Protein AF-A0A9D3MBE9-F1 (afdb_monomer)

Solvent-accessible surface area (backbone atoms only — not comparable to full-atom values): 9661 Å² total; per-residue (Å²): 142,84,77,83,49,73,70,52,44,43,73,44,62,34,44,42,48,19,65,42,48,96,72,85,84,91,83,81,63,72,72,53,64,68,41,72,70,39,38,54,52,50,50,51,42,42,62,38,68,51,41,55,48,50,53,33,34,52,54,27,44,51,51,42,9,43,74,58,5,64,63,35,20,41,40,23,42,66,53,88,85,54,98,67,64,46,59,61,53,78,89,44,39,50,82,44,80,71,53,100,73,44,68,44,76,49,72,60,84,48,73,69,55,52,51,52,46,61,76,45,35,40,52,47,50,39,94,59,30,27,72,78,32,20,80,39,74,41,76,80,78,77,78,88,50,69,69,59,52,54,51,53,52,50,52,51,53,50,52,54,53,53,57,68,71,75,110

pLDDT: mean 89.61, std 13.4, range [50.56, 98.56]

Nearest PDB structures (foldseek):
  2pe4-assembly1_A  TM=9.494E-01  e=1.486E-12  Homo sapiens
  9jub-assembly1_A  TM=9.651E-01  e=3.962E-10  Homo sapiens
  1fxk-assembly1_C-2  TM=2.995E-01  e=2.913E+00  Methanothermobacter thermautotrophicus

Foldseek 3Di:
DDDDDLVRCCVPQQLCQQQPNPHDDDDDDCVCVPDPVSVVVVLVCLLPRVVQSCVFQVVLQCVLCCLQQVVQFTKYFPDSPDSDTRGDDPVFWDWDRPDPSDIDIDGDDDPVRSVVSVVTIWTDGDQQFDDRRSPDGDDPPPCPPPPVVVVVVVVVVVVVVVVVVVD

Mean predicted aligned error: 9.26 Å

Secondary structure (DSSP, 8-state):
--PPPHHHHIIIIIHHHHTT-S-------GGGGSSHHHHHHHHHHIIIIIHHHHHHHHHHHHHHHHHHHTTSEEEEESSTTS-------TTTEEEEEEETTEEEEEE---HHHHHHHHHHEEEEEPTTEETTTT-EEPPP---TTHHHHHHHHHHHHHHHHHHHHH-

Structure (mmCIF, N/CA/C/O backbone):
data_AF-A0A9D3MBE9-F1
#
_entry.id   AF-A0A9D3MBE9-F1
#
loop_
_atom_site.group_PDB
_atom_site.id
_atom_site.type_symbol
_atom_site.label_atom_id
_atom_site.label_alt_id
_atom_site.label_comp_id
_atom_site.label_asym_id
_atom_site.label_entity_id
_atom_site.label_seq_id
_atom_site.pdbx_PDB_ins_code
_atom_site.Cartn_x
_atom_site.Cartn_y
_atom_site.Cartn_z
_atom_site.occupancy
_atom_site.B_iso_or_equiv
_atom_site.auth_seq_id
_atom_site.auth_comp_id
_atom_site.auth_asym_id
_atom_site.auth_atom_id
_atom_site.pdbx_PDB_model_num
ATOM 1 N N . MET A 1 1 ? 10.228 -11.559 -22.536 1.00 71.75 1 MET A N 1
ATOM 2 C CA . MET A 1 1 ? 10.014 -11.184 -21.120 1.00 71.75 1 MET A CA 1
ATOM 3 C C . MET A 1 1 ? 8.724 -10.387 -21.010 1.00 71.75 1 MET A C 1
ATOM 5 O O . MET A 1 1 ? 8.627 -9.332 -21.638 1.00 71.75 1 MET A O 1
ATOM 9 N N . ALA A 1 2 ? 7.747 -10.919 -20.281 1.00 87.31 2 ALA A N 1
ATOM 10 C CA . ALA A 1 2 ? 6.476 -10.268 -19.977 1.00 87.31 2 ALA A CA 1
ATOM 11 C C . ALA A 1 2 ? 6.447 -9.955 -18.476 1.00 87.31 2 ALA A C 1
ATOM 13 O O . ALA A 1 2 ? 6.818 -10.808 -17.675 1.00 87.31 2 ALA A O 1
ATOM 14 N N . PHE A 1 3 ? 6.065 -8.732 -18.116 1.00 93.88 3 PHE A N 1
ATOM 15 C CA . PHE A 1 3 ? 5.921 -8.314 -16.721 1.00 93.88 3 PHE A CA 1
ATOM 16 C C . PHE A 1 3 ? 4.456 -8.348 -16.310 1.00 93.88 3 PHE A C 1
ATOM 18 O O . PHE A 1 3 ? 3.577 -8.148 -17.151 1.00 93.88 3 PHE A O 1
ATOM 25 N N . LEU A 1 4 ? 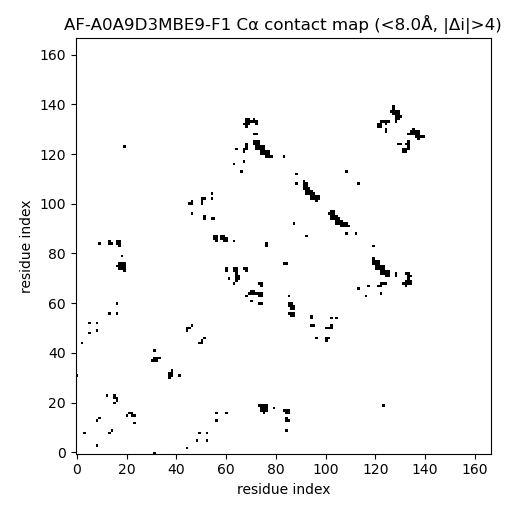4.220 -8.525 -15.010 1.00 96.19 4 LEU A N 1
ATOM 26 C CA . LEU A 1 4 ? 2.888 -8.494 -14.418 1.00 96.19 4 LEU A CA 1
ATOM 27 C C . LEU A 1 4 ? 2.164 -7.185 -14.766 1.00 96.19 4 LEU A C 1
ATOM 29 O O . LEU A 1 4 ? 2.730 -6.082 -14.728 1.00 96.19 4 LEU A O 1
ATOM 33 N N . SER A 1 5 ? 0.899 -7.314 -15.144 1.00 97.31 5 SER A N 1
ATOM 34 C CA . SER A 1 5 ? -0.012 -6.187 -15.309 1.00 97.31 5 SER A CA 1
ATOM 35 C C . SER A 1 5 ? -0.472 -5.666 -13.946 1.00 97.31 5 SER A C 1
ATOM 37 O O . SER A 1 5 ? -0.336 -6.343 -12.930 1.00 97.31 5 SER A O 1
ATOM 39 N N . THR A 1 6 ? -1.079 -4.479 -13.905 1.00 96.50 6 THR A N 1
ATOM 40 C CA . THR A 1 6 ? -1.691 -3.965 -12.667 1.00 96.50 6 THR A CA 1
ATOM 41 C C . THR A 1 6 ? -2.761 -4.919 -12.134 1.00 96.50 6 THR A C 1
ATOM 43 O O . THR A 1 6 ? -2.865 -5.113 -10.928 1.00 96.50 6 THR A O 1
ATOM 46 N N . LYS A 1 7 ? -3.512 -5.579 -13.026 1.00 97.81 7 LYS A N 1
ATOM 47 C CA . LYS A 1 7 ? -4.502 -6.588 -12.641 1.00 97.81 7 LYS A CA 1
ATOM 48 C C . LYS A 1 7 ? -3.847 -7.773 -11.933 1.00 97.81 7 LYS A C 1
ATOM 50 O O . LYS A 1 7 ? -4.382 -8.228 -10.928 1.00 97.81 7 LYS A O 1
ATOM 55 N N . ASP A 1 8 ? -2.705 -8.244 -12.423 1.00 98.06 8 ASP A N 1
ATOM 56 C CA . ASP A 1 8 ? -1.989 -9.354 -11.788 1.00 98.06 8 ASP A CA 1
ATOM 57 C C . ASP A 1 8 ? -1.464 -8.945 -10.407 1.00 98.06 8 ASP A C 1
ATOM 59 O O . ASP A 1 8 ? -1.586 -9.712 -9.458 1.00 98.06 8 ASP A O 1
ATOM 63 N N . LEU A 1 9 ? -0.952 -7.715 -10.259 1.00 98.44 9 LEU A N 1
ATOM 64 C CA . LEU A 1 9 ? -0.491 -7.188 -8.967 1.00 98.44 9 LEU A CA 1
ATOM 65 C C . LEU A 1 9 ? -1.631 -7.084 -7.940 1.00 98.44 9 LEU A C 1
ATOM 67 O O . LEU A 1 9 ? -1.440 -7.435 -6.774 1.00 98.44 9 LEU A O 1
ATOM 71 N N . ILE A 1 10 ? -2.827 -6.670 -8.374 1.00 98.31 10 ILE A N 1
ATOM 72 C CA . ILE A 1 10 ? -4.032 -6.622 -7.531 1.00 98.31 10 ILE A CA 1
ATOM 73 C C . ILE A 1 10 ? -4.408 -8.017 -7.031 1.00 98.31 10 ILE A C 1
ATOM 75 O O . ILE A 1 10 ? -4.551 -8.215 -5.829 1.00 98.31 10 ILE A O 1
ATOM 79 N N . HIS A 1 11 ? -4.488 -8.998 -7.929 1.00 97.94 11 HIS A N 1
ATOM 80 C CA . HIS A 1 11 ? -4.914 -10.358 -7.580 1.00 97.94 11 HIS A CA 1
ATOM 81 C C . HIS A 1 11 ? -3.803 -11.238 -6.982 1.00 97.94 11 HIS A C 1
ATOM 83 O O . HIS A 1 11 ? -4.037 -12.415 -6.728 1.00 97.94 11 HIS A O 1
ATOM 89 N N . THR A 1 12 ? -2.600 -10.701 -6.762 1.00 97.81 12 THR A N 1
ATOM 90 C CA . THR A 1 12 ? -1.497 -11.413 -6.097 1.00 97.81 12 THR A CA 1
ATOM 91 C C . THR A 1 12 ? -1.072 -10.673 -4.834 1.00 97.81 12 THR A C 1
ATOM 93 O O . THR A 1 12 ? -1.518 -11.005 -3.742 1.00 97.81 12 THR A O 1
ATOM 96 N N . ILE A 1 13 ? -0.263 -9.623 -4.968 1.00 98.50 13 ILE A N 1
ATOM 97 C CA . ILE A 1 13 ? 0.233 -8.820 -3.845 1.00 98.50 13 ILE A CA 1
ATOM 98 C C . ILE A 1 13 ? -0.927 -8.135 -3.111 1.00 98.50 13 ILE A C 1
ATOM 100 O O . ILE A 1 13 ? -0.967 -8.145 -1.882 1.00 98.50 13 ILE A O 1
ATOM 104 N N . GLY A 1 14 ? -1.884 -7.563 -3.853 1.00 98.31 14 GLY A N 1
ATOM 105 C CA . GLY A 1 14 ? -3.063 -6.925 -3.256 1.00 98.31 14 GLY A CA 1
ATOM 106 C C . GLY A 1 14 ? -3.923 -7.898 -2.461 1.00 98.31 14 GLY A C 1
ATOM 107 O O . GLY A 1 14 ? -4.363 -7.568 -1.363 1.00 98.31 14 GLY A O 1
ATOM 108 N N . GLU A 1 15 ? -4.127 -9.097 -2.998 1.00 98.38 15 GLU A N 1
ATOM 109 C CA . GLU A 1 15 ? -4.887 -10.158 -2.344 1.00 98.38 15 GLU A CA 1
ATOM 110 C C . GLU A 1 15 ? -4.205 -10.617 -1.049 1.00 98.38 15 GLU A C 1
ATOM 112 O O . GLU A 1 15 ? -4.843 -10.647 0.003 1.00 98.38 15 GLU A O 1
ATOM 117 N N . SER A 1 16 ? -2.891 -10.863 -1.087 1.00 98.19 16 SER A N 1
ATOM 118 C CA . SER A 1 16 ? -2.102 -11.194 0.106 1.00 98.19 16 SER A CA 1
ATOM 119 C C . SER A 1 16 ? -2.215 -10.119 1.189 1.00 98.19 16 SER A C 1
ATOM 121 O O . SER A 1 16 ? -2.454 -10.439 2.354 1.00 98.19 16 SER A O 1
ATOM 123 N N . ALA A 1 17 ? -2.081 -8.842 0.819 1.00 98.25 17 ALA A N 1
ATOM 124 C CA . ALA A 1 17 ? -2.203 -7.733 1.762 1.00 98.25 17 ALA A CA 1
ATOM 125 C C . ALA A 1 17 ? -3.621 -7.627 2.345 1.00 98.25 17 ALA A C 1
ATOM 127 O O . ALA A 1 17 ? -3.780 -7.478 3.553 1.00 98.25 17 ALA A O 1
ATOM 128 N N . ALA A 1 18 ? -4.658 -7.761 1.512 1.00 98.38 18 ALA A N 1
ATOM 129 C CA . ALA A 1 18 ? -6.049 -7.697 1.954 1.00 98.38 18 ALA A CA 1
ATOM 130 C C . ALA A 1 18 ? -6.407 -8.824 2.936 1.00 98.38 18 ALA A C 1
ATOM 132 O O . ALA A 1 18 ? -7.222 -8.619 3.832 1.00 98.38 18 ALA A O 1
ATOM 133 N N . LEU A 1 19 ? -5.788 -9.998 2.805 1.00 98.00 19 LEU A N 1
ATOM 134 C CA . LEU A 1 19 ? -5.968 -11.127 3.721 1.00 98.00 19 LEU A CA 1
ATOM 135 C C . LEU A 1 19 ? -5.074 -11.051 4.974 1.00 98.00 19 LEU A C 1
ATOM 137 O O . LEU A 1 19 ? -5.097 -11.965 5.796 1.00 98.00 19 LEU A O 1
ATOM 141 N N . GLY A 1 20 ? -4.312 -9.968 5.148 1.00 97.69 20 GLY A N 1
ATOM 142 C CA . GLY A 1 20 ? -3.451 -9.758 6.310 1.00 97.69 20 GLY A CA 1
ATOM 143 C C . GLY A 1 20 ? -2.194 -10.620 6.314 1.00 97.69 20 GLY A C 1
ATOM 144 O O . GLY A 1 20 ? -1.738 -11.034 7.380 1.00 97.69 20 GLY A O 1
ATOM 145 N N . ALA A 1 21 ? -1.611 -10.915 5.151 1.00 97.88 21 ALA A N 1
ATOM 146 C CA . ALA A 1 21 ? -0.261 -11.467 5.114 1.00 97.88 21 ALA A CA 1
ATOM 147 C C . ALA A 1 21 ? 0.721 -10.522 5.834 1.00 97.88 21 ALA A C 1
ATOM 149 O O . ALA A 1 21 ? 0.585 -9.302 5.775 1.00 97.88 21 ALA A O 1
ATOM 150 N N . ALA A 1 22 ? 1.735 -11.078 6.503 1.00 95.94 22 ALA A N 1
ATOM 151 C CA . ALA A 1 22 ? 2.789 -10.270 7.131 1.00 95.94 22 ALA A CA 1
ATOM 152 C C . ALA A 1 22 ? 3.688 -9.562 6.098 1.00 95.94 22 ALA A C 1
ATOM 154 O O . ALA A 1 22 ? 4.371 -8.599 6.423 1.00 95.94 22 ALA A O 1
ATOM 155 N N . GLY A 1 23 ? 3.702 -10.059 4.861 1.00 94.75 23 GLY A N 1
ATOM 156 C CA . GLY A 1 23 ? 4.501 -9.534 3.766 1.00 94.75 23 GLY A CA 1
ATOM 157 C C . GLY A 1 23 ? 4.510 -10.496 2.585 1.00 94.75 23 GLY A C 1
ATOM 158 O O . GLY A 1 23 ? 3.752 -11.467 2.541 1.00 94.75 23 GLY A O 1
ATOM 159 N N . PHE A 1 24 ? 5.386 -10.228 1.625 1.00 94.81 24 PHE A N 1
ATOM 160 C CA . PHE A 1 24 ? 5.614 -11.065 0.453 1.00 94.81 24 PHE A CA 1
ATOM 161 C C . PHE A 1 24 ? 7.094 -11.024 0.071 1.00 94.81 24 PHE A C 1
ATOM 163 O O . PHE A 1 24 ? 7.820 -10.098 0.429 1.00 94.81 24 PHE A O 1
ATOM 170 N N . VAL A 1 25 ? 7.533 -12.030 -0.680 1.00 95.88 25 VAL A N 1
ATOM 171 C CA . VAL A 1 25 ? 8.893 -12.107 -1.217 1.00 95.88 25 VAL A CA 1
ATOM 172 C C . VAL A 1 25 ? 8.806 -12.014 -2.733 1.00 95.88 25 VAL A C 1
ATOM 174 O O . VAL A 1 25 ? 8.035 -12.742 -3.354 1.00 95.88 25 VAL A O 1
ATOM 177 N N . ILE A 1 26 ? 9.593 -11.120 -3.330 1.00 93.69 26 ILE A N 1
ATOM 178 C CA . ILE A 1 26 ? 9.744 -11.037 -4.784 1.00 93.69 26 ILE A CA 1
ATOM 179 C C . ILE A 1 26 ? 10.966 -11.863 -5.165 1.00 93.69 26 ILE A C 1
ATOM 181 O O . ILE A 1 26 ? 12.079 -11.559 -4.743 1.00 93.69 26 ILE A O 1
ATOM 185 N N . TRP A 1 27 ? 10.761 -12.887 -5.985 1.00 93.06 27 TRP A N 1
ATOM 186 C CA . TRP A 1 27 ? 11.838 -13.679 -6.569 1.00 93.06 27 TRP A CA 1
ATOM 187 C C . TRP A 1 27 ? 11.842 -13.527 -8.092 1.00 93.06 27 TRP A C 1
ATOM 189 O O . TRP A 1 27 ? 10.824 -13.205 -8.708 1.00 93.06 27 TRP A O 1
ATOM 199 N N . GLY A 1 28 ? 12.999 -13.755 -8.708 1.00 90.31 28 GLY A N 1
ATOM 200 C CA . GLY A 1 28 ? 13.180 -13.653 -10.151 1.00 90.31 28 GLY A CA 1
ATOM 201 C C . GLY A 1 28 ? 14.220 -14.646 -10.656 1.00 90.31 28 GLY A C 1
ATOM 202 O O . GLY A 1 28 ? 15.161 -14.978 -9.942 1.00 90.31 28 GLY A O 1
ATOM 203 N N . ASP A 1 29 ? 14.034 -15.123 -11.885 1.00 90.75 29 ASP A N 1
ATOM 204 C CA . ASP A 1 29 ? 14.984 -16.013 -12.557 1.00 90.75 29 ASP A CA 1
ATOM 205 C C . ASP A 1 29 ? 16.247 -15.261 -13.021 1.00 90.75 29 ASP A C 1
ATOM 207 O O . ASP A 1 29 ? 16.187 -14.072 -13.354 1.00 90.75 29 ASP A O 1
ATOM 211 N N . LEU A 1 30 ? 17.380 -15.967 -13.119 1.00 90.12 30 LEU A N 1
ATOM 212 C CA . LEU A 1 30 ? 18.668 -15.399 -13.544 1.00 90.12 30 LEU A CA 1
ATOM 213 C C . LEU A 1 30 ? 18.624 -14.804 -14.963 1.00 90.12 30 LEU A C 1
ATOM 215 O O . LEU A 1 30 ? 19.391 -13.892 -15.283 1.00 90.12 30 LEU A O 1
ATOM 219 N N . ASN A 1 31 ? 17.702 -15.251 -15.820 1.00 90.56 31 ASN A N 1
ATOM 220 C CA . ASN A 1 31 ? 17.522 -14.681 -17.151 1.00 90.56 31 ASN A CA 1
ATOM 221 C C . ASN A 1 31 ? 17.008 -13.228 -17.117 1.00 90.56 31 ASN A C 1
ATOM 223 O O . ASN A 1 31 ? 17.218 -12.466 -18.063 1.00 90.56 31 ASN A O 1
ATOM 227 N N . LEU A 1 32 ? 16.373 -12.794 -16.022 1.00 89.12 32 LEU A N 1
ATOM 228 C CA . LEU A 1 32 ? 15.953 -11.398 -15.855 1.00 89.12 32 LEU A CA 1
ATOM 229 C C . LEU A 1 32 ? 17.147 -10.439 -15.748 1.00 89.12 32 LEU A C 1
ATOM 231 O O . LEU A 1 32 ? 17.019 -9.257 -16.069 1.00 89.12 32 LEU A O 1
ATOM 235 N N . THR A 1 33 ? 18.311 -10.955 -15.356 1.00 92.12 33 THR A N 1
ATOM 236 C CA . THR A 1 33 ? 19.554 -10.197 -15.171 1.00 92.12 33 THR A CA 1
ATOM 237 C C . THR A 1 33 ? 20.653 -10.598 -16.160 1.00 92.12 33 THR A C 1
ATOM 239 O O . THR A 1 33 ? 21.803 -10.205 -15.994 1.00 92.12 33 THR A O 1
ATOM 242 N N . SER A 1 34 ? 20.325 -11.364 -17.207 1.00 94.81 34 SER A N 1
ATOM 243 C CA . SER A 1 34 ? 21.311 -11.948 -18.135 1.00 94.81 34 SER A CA 1
ATOM 244 C C . SER A 1 34 ? 21.959 -10.956 -19.106 1.00 94.81 34 SER A C 1
ATOM 246 O O . SER A 1 34 ? 22.959 -11.274 -19.743 1.00 94.81 34 SER A O 1
ATOM 248 N N . SER A 1 35 ? 21.403 -9.752 -19.257 1.00 96.31 35 SER A N 1
ATOM 249 C CA . SER A 1 35 ? 21.937 -8.728 -20.158 1.00 96.31 35 SER A CA 1
ATOM 250 C C . SER A 1 35 ? 21.597 -7.321 -19.680 1.00 96.31 35 SER A C 1
ATOM 252 O O . SER A 1 35 ? 20.591 -7.110 -19.000 1.00 96.31 35 SER A O 1
ATOM 254 N N . ARG A 1 36 ? 22.379 -6.324 -20.118 1.00 96.75 36 ARG A N 1
ATOM 255 C CA . ARG A 1 36 ? 22.089 -4.902 -19.857 1.00 96.75 36 ARG A CA 1
ATOM 256 C C . ARG A 1 36 ? 20.670 -4.523 -20.291 1.00 96.75 36 ARG A C 1
ATOM 258 O O . ARG A 1 36 ? 19.987 -3.806 -19.568 1.00 96.75 36 ARG A O 1
ATOM 265 N N . HIS A 1 37 ? 20.220 -5.029 -21.441 1.00 95.31 37 HIS A N 1
ATOM 266 C CA . HIS A 1 37 ? 18.870 -4.783 -21.945 1.00 95.31 37 HIS A CA 1
ATOM 267 C C . HIS A 1 37 ? 17.797 -5.316 -20.982 1.00 95.31 37 HIS A C 1
ATOM 269 O O . HIS A 1 37 ? 16.865 -4.588 -20.637 1.00 95.31 37 HIS A O 1
ATOM 275 N N . ASN A 1 38 ? 17.952 -6.552 -20.499 1.00 95.00 38 ASN A N 1
ATOM 276 C CA . ASN A 1 38 ? 17.027 -7.152 -19.537 1.00 95.00 38 ASN A CA 1
ATOM 277 C C . ASN A 1 38 ? 17.021 -6.384 -18.208 1.00 95.00 38 ASN A C 1
ATOM 279 O O . ASN A 1 38 ? 15.951 -5.992 -17.742 1.00 95.00 38 ASN A O 1
ATOM 283 N N . CYS A 1 39 ? 18.197 -6.048 -17.668 1.00 94.88 39 CYS A N 1
ATOM 284 C CA . CYS A 1 39 ? 18.314 -5.249 -16.447 1.00 94.88 39 CYS A CA 1
ATOM 285 C C . CYS A 1 39 ? 17.626 -3.881 -16.573 1.00 94.88 39 CYS A C 1
ATOM 287 O O . CYS A 1 39 ? 16.923 -3.463 -15.657 1.00 94.88 39 CYS A O 1
ATOM 289 N N . SER A 1 40 ? 17.766 -3.185 -17.708 1.00 95.12 40 SER A N 1
ATOM 290 C CA . SER A 1 40 ? 17.084 -1.901 -17.935 1.00 95.12 40 SER A CA 1
ATOM 291 C C . SER A 1 40 ? 15.560 -2.039 -17.943 1.00 95.12 40 SER A C 1
ATOM 293 O O . SER A 1 40 ? 14.861 -1.182 -17.402 1.00 95.12 40 SER A O 1
ATOM 295 N N . ARG A 1 41 ? 15.033 -3.132 -18.505 1.00 95.06 41 ARG A N 1
ATOM 296 C CA . ARG A 1 41 ? 13.593 -3.415 -18.497 1.00 95.06 41 ARG A CA 1
ATOM 297 C C . ARG A 1 41 ? 13.075 -3.732 -17.095 1.00 95.06 41 ARG A C 1
ATOM 299 O O . ARG A 1 41 ? 12.028 -3.215 -16.715 1.00 95.06 41 ARG A O 1
ATOM 306 N N . VAL A 1 42 ? 13.818 -4.526 -16.323 1.00 94.75 42 VAL A N 1
ATOM 307 C CA . VAL A 1 42 ? 13.501 -4.817 -14.915 1.00 94.75 42 VAL A CA 1
ATOM 308 C C . VAL A 1 42 ? 13.534 -3.535 -14.083 1.00 94.75 42 VAL A C 1
ATOM 310 O O . VAL A 1 42 ? 12.571 -3.251 -13.377 1.00 94.75 42 VAL A O 1
ATOM 313 N N . LYS A 1 43 ? 14.575 -2.703 -14.233 1.00 93.69 43 LYS A N 1
ATOM 314 C CA . LYS A 1 43 ? 14.675 -1.398 -13.560 1.00 93.69 43 LYS A CA 1
ATOM 315 C C . LYS A 1 43 ? 13.468 -0.511 -13.863 1.00 93.69 43 LYS A C 1
ATOM 317 O O . LYS A 1 43 ? 12.908 0.082 -12.950 1.00 93.69 43 LYS A O 1
ATOM 322 N N . SER A 1 44 ? 13.046 -0.440 -15.127 1.00 93.56 44 SER A N 1
ATOM 323 C CA . SER A 1 44 ? 11.861 0.331 -15.520 1.00 93.56 44 SER A CA 1
ATOM 324 C C . SER A 1 44 ? 10.579 -0.216 -14.889 1.00 93.56 44 SER A C 1
ATOM 326 O O . SER A 1 44 ? 9.768 0.568 -14.406 1.00 93.56 44 SER A O 1
ATOM 328 N N . PHE A 1 45 ? 10.401 -1.539 -14.837 1.00 94.50 45 PHE A N 1
ATOM 329 C CA . PHE A 1 45 ? 9.238 -2.158 -14.196 1.00 94.50 45 PHE A CA 1
ATOM 330 C C . PHE A 1 45 ? 9.186 -1.891 -12.684 1.00 94.50 45 PHE A C 1
ATOM 332 O O . PHE A 1 45 ? 8.121 -1.554 -12.163 1.00 94.50 45 PHE A O 1
ATOM 339 N N . LEU A 1 46 ? 10.334 -1.984 -12.003 1.00 93.62 46 LEU A N 1
ATOM 340 C CA . LEU A 1 46 ? 10.472 -1.684 -10.576 1.00 93.62 46 LEU A CA 1
ATOM 341 C C . LEU A 1 46 ? 10.218 -0.203 -10.283 1.00 93.62 46 LEU A C 1
ATOM 343 O O . LEU A 1 46 ? 9.384 0.109 -9.446 1.00 93.62 46 LEU A O 1
ATOM 347 N N . GLY A 1 47 ? 10.860 0.703 -11.023 1.00 92.88 47 GLY A N 1
ATOM 348 C CA . GLY A 1 47 ? 10.731 2.153 -10.836 1.00 92.88 47 GLY A CA 1
ATOM 349 C C . GLY A 1 47 ? 9.437 2.765 -11.379 1.00 92.88 47 GLY A C 1
ATOM 350 O O . GLY A 1 47 ? 9.297 3.982 -11.382 1.00 92.88 47 GLY A O 1
ATOM 351 N N . SER A 1 48 ? 8.500 1.953 -11.871 1.00 92.00 48 SER A N 1
ATOM 352 C CA . SER A 1 48 ? 7.179 2.415 -12.300 1.00 92.00 48 SER A CA 1
ATOM 353 C C . SER A 1 48 ? 6.086 1.541 -11.690 1.00 92.00 48 SER A C 1
ATOM 355 O O . SER A 1 48 ? 5.746 1.699 -10.524 1.00 92.00 48 SER A O 1
ATOM 357 N N . ARG A 1 49 ? 5.551 0.588 -12.454 1.00 94.25 49 ARG A N 1
ATOM 358 C CA . ARG A 1 49 ?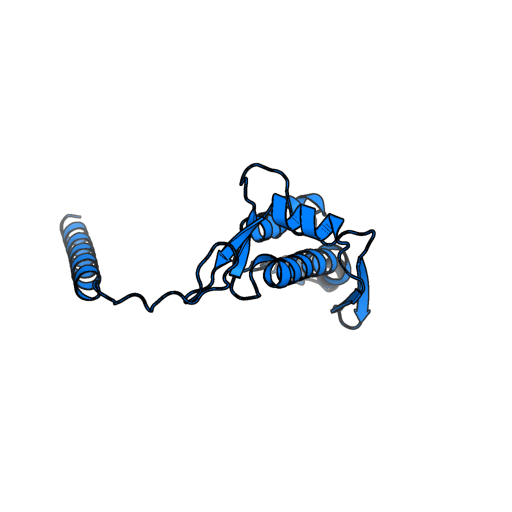 4.346 -0.170 -12.115 1.00 94.25 49 ARG A CA 1
ATOM 359 C C . ARG A 1 49 ? 4.461 -0.927 -10.795 1.00 94.25 49 ARG A C 1
ATOM 361 O O . ARG A 1 49 ? 3.549 -0.834 -9.980 1.00 94.25 49 ARG A O 1
ATOM 368 N N . LEU A 1 50 ? 5.534 -1.697 -10.600 1.00 95.81 50 LEU A N 1
ATOM 369 C CA . LEU A 1 50 ? 5.659 -2.534 -9.408 1.00 95.81 50 LEU A CA 1
ATOM 370 C C . LEU A 1 50 ? 5.935 -1.688 -8.166 1.00 95.81 50 LEU A C 1
ATOM 372 O O . LEU A 1 50 ? 5.218 -1.829 -7.183 1.00 95.81 50 LEU A O 1
ATOM 376 N N . GLY A 1 51 ? 6.916 -0.785 -8.224 1.00 95.50 51 GLY A N 1
ATOM 377 C CA . GLY A 1 51 ? 7.258 0.082 -7.098 1.00 95.50 51 GLY A CA 1
ATOM 378 C C . GLY A 1 51 ? 6.085 0.952 -6.661 1.00 95.50 51 GLY A C 1
ATOM 379 O O . GLY A 1 51 ? 5.707 0.910 -5.497 1.00 95.50 51 GLY A O 1
ATOM 380 N N . GLN A 1 52 ? 5.410 1.621 -7.601 1.00 95.69 52 GLN A N 1
ATOM 381 C CA . GLN A 1 52 ? 4.252 2.459 -7.283 1.00 95.69 52 GLN A CA 1
ATOM 382 C C . GLN A 1 52 ? 3.107 1.650 -6.657 1.00 95.69 52 GLN A C 1
ATOM 384 O O . GLN A 1 52 ? 2.449 2.119 -5.728 1.00 95.69 52 GLN A O 1
ATOM 389 N N . TYR A 1 53 ? 2.873 0.423 -7.134 1.00 97.44 53 TYR A N 1
ATOM 390 C CA . TYR A 1 53 ? 1.851 -0.453 -6.567 1.00 97.44 53 TYR A CA 1
ATOM 391 C C . TYR A 1 53 ? 2.216 -0.940 -5.157 1.00 97.44 53 TYR A C 1
ATOM 393 O O . TYR A 1 53 ? 1.354 -0.939 -4.279 1.00 97.44 53 TYR A O 1
ATOM 401 N N . ILE A 1 54 ? 3.480 -1.316 -4.924 1.00 97.25 54 ILE A N 1
ATOM 402 C CA . ILE A 1 54 ? 3.980 -1.700 -3.595 1.00 97.25 54 ILE A CA 1
ATOM 403 C C . ILE A 1 54 ? 3.828 -0.531 -2.623 1.00 97.25 54 ILE A C 1
ATOM 405 O O . ILE A 1 54 ? 3.266 -0.703 -1.549 1.00 97.25 54 ILE A O 1
ATOM 409 N N . THR A 1 55 ? 4.251 0.670 -3.013 1.00 96.94 55 THR A N 1
ATOM 410 C CA . THR A 1 55 ? 4.089 1.870 -2.188 1.00 96.94 55 THR A CA 1
ATOM 411 C C . THR A 1 55 ? 2.621 2.125 -1.847 1.00 96.94 55 THR A C 1
ATOM 413 O O . THR A 1 55 ? 2.301 2.404 -0.694 1.00 96.94 55 THR A O 1
ATOM 416 N N . ASN A 1 56 ? 1.717 1.976 -2.822 1.00 97.81 56 ASN A N 1
ATOM 417 C CA . ASN A 1 56 ? 0.280 2.141 -2.613 1.00 97.81 56 ASN A CA 1
ATOM 418 C C . ASN A 1 56 ? -0.263 1.153 -1.563 1.00 97.81 56 ASN A C 1
ATOM 420 O O . ASN A 1 56 ? -0.853 1.575 -0.569 1.00 97.81 56 ASN A O 1
ATOM 424 N N . VAL A 1 57 ? -0.039 -0.150 -1.758 1.00 98.00 57 VAL A N 1
ATOM 425 C CA . VAL A 1 57 ? -0.592 -1.182 -0.865 1.00 98.00 57 VAL A CA 1
ATOM 426 C C . VAL A 1 57 ? 0.031 -1.131 0.530 1.00 98.00 57 VAL A C 1
ATOM 428 O O . VAL A 1 57 ? -0.690 -1.248 1.519 1.00 98.00 57 VAL A O 1
ATOM 431 N N . THR A 1 58 ? 1.343 -0.897 0.628 1.00 97.88 58 THR A N 1
ATOM 432 C CA . THR A 1 58 ? 2.046 -0.793 1.913 1.00 97.88 58 THR A CA 1
ATOM 433 C C . THR A 1 58 ? 1.520 0.392 2.707 1.00 97.88 58 THR A C 1
ATOM 435 O O . THR A 1 58 ? 1.103 0.224 3.851 1.00 97.88 58 THR A O 1
ATOM 438 N N . ARG A 1 59 ? 1.433 1.575 2.088 1.00 97.69 59 ARG A N 1
ATOM 439 C CA . ARG A 1 59 ? 0.948 2.766 2.785 1.00 97.69 59 ARG A CA 1
ATOM 440 C C . ARG A 1 59 ? -0.527 2.651 3.175 1.00 97.69 59 ARG A C 1
ATOM 442 O O . ARG A 1 59 ? -0.908 3.098 4.251 1.00 97.69 59 ARG A O 1
ATOM 449 N N . ALA A 1 60 ? -1.357 2.020 2.344 1.00 97.94 60 ALA A N 1
ATOM 450 C CA . ALA A 1 60 ? -2.750 1.746 2.694 1.00 97.94 60 ALA A CA 1
ATOM 451 C C . ALA A 1 60 ? -2.876 0.780 3.886 1.00 97.94 60 ALA A C 1
ATOM 453 O O . ALA A 1 60 ? -3.736 0.973 4.746 1.00 97.94 60 ALA A O 1
ATOM 454 N N . ALA A 1 61 ? -2.019 -0.244 3.958 1.00 98.25 61 ALA A N 1
ATOM 455 C CA . ALA A 1 61 ? -1.981 -1.174 5.082 1.00 98.25 61 ALA A CA 1
ATOM 456 C C . ALA A 1 61 ? -1.518 -0.496 6.381 1.00 98.25 61 ALA A C 1
ATOM 458 O O . ALA A 1 61 ? -2.128 -0.727 7.424 1.00 98.25 61 ALA A O 1
ATOM 459 N N . GLU A 1 62 ? -0.508 0.377 6.311 1.00 97.75 62 GLU A N 1
ATOM 460 C CA . GLU A 1 62 ? -0.052 1.196 7.444 1.00 97.75 62 GLU A CA 1
ATOM 461 C C . GLU A 1 62 ? -1.174 2.077 7.989 1.00 97.75 62 GLU A C 1
ATOM 463 O O . GLU A 1 62 ? -1.460 2.035 9.182 1.00 97.75 62 GLU A O 1
ATOM 468 N N . VAL A 1 63 ? -1.859 2.833 7.123 1.00 97.38 63 VAL A N 1
ATOM 469 C CA . VAL A 1 63 ? -2.959 3.696 7.574 1.00 97.38 63 VAL A CA 1
ATOM 470 C C . VAL A 1 63 ? -4.098 2.869 8.165 1.00 97.38 63 VAL A C 1
ATOM 472 O O . VAL A 1 63 ? -4.683 3.251 9.176 1.00 97.38 63 VAL A O 1
ATOM 475 N N . CYS A 1 64 ? -4.414 1.719 7.573 1.00 98.25 64 CYS A N 1
ATOM 476 C CA . CYS A 1 64 ? -5.440 0.845 8.124 1.00 98.25 64 CYS A CA 1
ATOM 477 C C . CYS A 1 64 ? -5.058 0.331 9.523 1.00 98.25 64 CYS A C 1
ATOM 479 O O . CYS A 1 64 ? -5.890 0.358 10.430 1.00 98.25 64 CYS A O 1
ATOM 481 N N . SER A 1 65 ? -3.803 -0.096 9.702 1.00 98.50 65 SER A N 1
ATOM 482 C CA . SER A 1 65 ? -3.262 -0.544 10.991 1.00 98.50 65 SER A CA 1
ATOM 483 C C . SER A 1 65 ? -3.341 0.559 12.045 1.00 98.50 65 SER A C 1
ATOM 485 O O . SER A 1 65 ? -3.855 0.320 13.137 1.00 98.50 65 SER A O 1
ATOM 487 N N . ASP A 1 66 ? -2.922 1.774 11.698 1.00 98.12 66 ASP A N 1
ATOM 488 C CA . ASP A 1 66 ? -2.963 2.928 12.593 1.00 98.12 66 ASP A CA 1
ATOM 489 C C . ASP A 1 66 ? -4.406 3.284 12.988 1.00 98.12 66 ASP A C 1
ATOM 491 O O . ASP A 1 66 ? -4.770 3.291 14.166 1.00 98.12 66 ASP A O 1
ATOM 495 N N . PHE A 1 67 ? -5.276 3.471 11.994 1.00 97.81 67 PHE A N 1
ATOM 496 C CA . PHE A 1 67 ? -6.641 3.941 12.212 1.00 97.81 67 PHE A CA 1
ATOM 497 C C . PHE A 1 67 ? -7.550 2.900 12.888 1.00 97.81 67 PHE A C 1
ATOM 499 O O . PHE A 1 67 ? -8.264 3.219 13.847 1.00 97.81 67 PHE A O 1
ATOM 506 N N . LEU A 1 68 ? -7.569 1.656 12.395 1.00 98.06 68 LEU A N 1
ATOM 507 C CA . LEU A 1 68 ? -8.471 0.619 12.912 1.00 98.06 68 LEU A CA 1
ATOM 508 C C . LEU A 1 68 ? -7.875 -0.121 14.104 1.00 98.06 68 LEU A C 1
ATOM 510 O O . LEU A 1 68 ? -8.601 -0.370 15.065 1.00 98.06 68 LEU A O 1
ATOM 514 N N . CYS A 1 69 ? -6.579 -0.432 14.041 1.00 98.44 69 CYS A N 1
ATOM 515 C CA . CYS A 1 69 ? -5.927 -1.397 14.924 1.00 98.44 69 CYS A CA 1
ATOM 516 C C . CYS A 1 69 ? -4.916 -0.771 15.890 1.00 98.44 69 CYS A C 1
ATOM 518 O O . CYS A 1 69 ? -4.095 -1.495 16.449 1.00 98.44 69 CYS A O 1
ATOM 520 N N . GLN A 1 70 ? -4.922 0.559 16.049 1.00 97.94 70 GLN A N 1
ATOM 521 C CA . GLN A 1 70 ? -4.036 1.291 16.967 1.00 97.94 70 GLN A CA 1
ATOM 522 C C . GLN A 1 70 ? -2.543 0.985 16.753 1.00 97.94 70 GLN A C 1
ATOM 524 O O . GLN A 1 70 ? -1.762 0.987 17.699 1.00 97.94 70 GLN A O 1
ATOM 529 N N . SER A 1 71 ? -2.147 0.660 15.517 1.00 98.19 71 SER A N 1
ATOM 530 C CA . SER A 1 71 ? -0.801 0.175 15.171 1.00 98.19 71 SER A CA 1
ATOM 531 C C . SER A 1 71 ? -0.368 -1.130 15.874 1.00 98.19 71 SER A C 1
ATOM 533 O O . SER A 1 71 ? 0.764 -1.583 15.712 1.00 98.19 71 SER A O 1
ATOM 535 N N . ASN A 1 72 ? -1.281 -1.794 16.586 1.00 98.38 72 ASN A N 1
ATOM 536 C CA . ASN A 1 72 ? -1.061 -3.027 17.348 1.00 98.38 72 ASN A CA 1
ATOM 537 C C . ASN A 1 72 ? -1.606 -4.274 16.633 1.00 98.38 72 ASN A C 1
ATOM 539 O O . ASN A 1 72 ? -1.725 -5.354 17.213 1.00 98.38 72 ASN A O 1
ATOM 543 N N . GLY A 1 73 ? -1.973 -4.140 15.364 1.00 98.25 73 GLY A N 1
ATOM 544 C CA . GLY A 1 73 ? -2.481 -5.238 14.563 1.00 98.25 73 GLY A CA 1
ATOM 545 C C . GLY A 1 73 ? -2.491 -4.904 13.086 1.00 98.25 73 GLY A C 1
ATOM 546 O O . GLY A 1 73 ? -2.306 -3.758 12.676 1.00 98.25 73 GLY A O 1
ATOM 547 N N . ARG A 1 74 ? -2.738 -5.920 12.269 1.00 98.12 74 ARG A N 1
ATOM 548 C CA . ARG A 1 74 ? -2.889 -5.777 10.819 1.00 98.12 74 ARG A CA 1
ATOM 549 C C . ARG A 1 74 ? -4.354 -5.861 10.427 1.00 98.12 74 ARG A C 1
ATOM 551 O O . ARG A 1 74 ? -5.132 -6.590 11.042 1.00 98.12 74 ARG A O 1
ATOM 558 N N . CYS A 1 75 ? -4.713 -5.157 9.365 1.00 98.50 75 CYS A N 1
ATOM 559 C CA . CYS A 1 75 ? -6.044 -5.255 8.793 1.00 98.50 75 CYS A CA 1
ATOM 560 C C . CYS A 1 75 ? -6.217 -6.541 7.981 1.00 98.50 75 CYS A C 1
ATOM 562 O O . CYS A 1 75 ? -5.354 -6.911 7.188 1.00 98.50 75 CYS A O 1
ATOM 564 N N . VAL A 1 76 ? -7.368 -7.185 8.150 1.00 98.38 76 VAL A N 1
ATOM 565 C CA . VAL A 1 76 ? -7.798 -8.368 7.401 1.00 98.38 76 VAL A CA 1
ATOM 566 C C . VAL A 1 76 ? -9.180 -8.100 6.829 1.00 98.38 76 VAL A C 1
ATOM 568 O O . VAL A 1 76 ? -10.064 -7.597 7.525 1.00 98.38 76 VAL A O 1
ATOM 571 N N . ARG A 1 77 ? -9.380 -8.425 5.554 1.00 98.44 77 ARG A N 1
ATOM 572 C CA . ARG A 1 77 ? -10.661 -8.280 4.868 1.00 98.44 77 ARG A CA 1
ATOM 573 C C . ARG A 1 77 ? -11.738 -9.083 5.594 1.00 98.44 77 ARG A C 1
ATOM 575 O O . ARG A 1 77 ? -11.532 -10.252 5.915 1.00 98.44 77 ARG A O 1
ATOM 582 N N . GLN A 1 78 ? -12.880 -8.449 5.851 1.00 97.56 78 GLN A N 1
ATOM 583 C CA . GLN A 1 78 ? -13.969 -9.069 6.608 1.00 97.56 78 GLN A CA 1
ATOM 584 C C . GLN A 1 78 ? -14.594 -10.243 5.850 1.00 97.56 78 GLN A C 1
ATOM 586 O O . GLN A 1 78 ? -14.705 -11.330 6.409 1.00 97.56 78 GLN A O 1
ATOM 591 N N . ASP A 1 79 ? -14.952 -10.038 4.579 1.00 97.50 79 ASP A N 1
ATOM 592 C CA . ASP A 1 79 ? -15.408 -11.101 3.681 1.00 97.50 79 ASP A CA 1
ATOM 593 C C . ASP A 1 79 ? -14.252 -11.544 2.764 1.00 97.50 79 ASP A C 1
ATOM 595 O O . ASP A 1 79 ? -13.882 -10.812 1.838 1.00 97.50 79 ASP A O 1
ATOM 599 N N . PRO A 1 80 ? -13.684 -12.749 2.960 1.00 93.8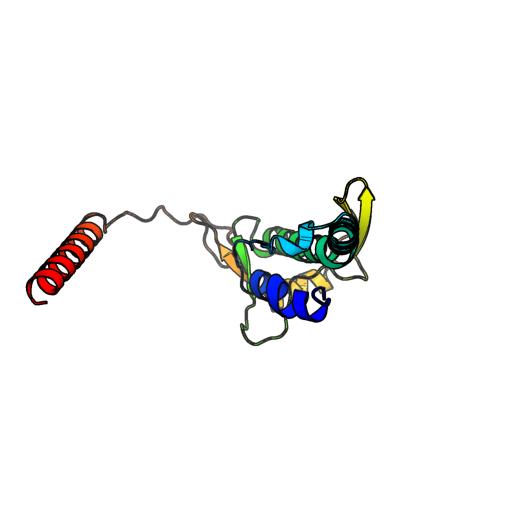1 80 PRO A N 1
ATOM 600 C CA . PRO A 1 80 ? -12.596 -13.252 2.129 1.00 93.81 80 PRO A CA 1
ATOM 601 C C . PRO A 1 80 ? -12.944 -13.375 0.641 1.00 93.81 80 PRO A C 1
ATOM 603 O O . PRO A 1 80 ? -12.026 -13.471 -0.162 1.00 93.81 80 PRO A O 1
ATOM 606 N N . ARG A 1 81 ? -14.225 -13.369 0.249 1.00 95.25 81 ARG A N 1
ATOM 607 C CA . ARG A 1 81 ? -14.659 -13.449 -1.157 1.00 95.25 81 ARG A CA 1
ATOM 608 C C . ARG A 1 81 ? -14.977 -12.088 -1.773 1.00 95.25 81 ARG A C 1
ATOM 610 O O . ARG A 1 81 ? -15.108 -11.997 -2.993 1.00 95.25 81 ARG A O 1
ATOM 617 N N . ALA A 1 82 ? -15.108 -11.038 -0.963 1.00 97.38 82 ALA A N 1
ATOM 618 C CA . ALA A 1 82 ? -15.390 -9.702 -1.464 1.00 97.38 82 ALA A CA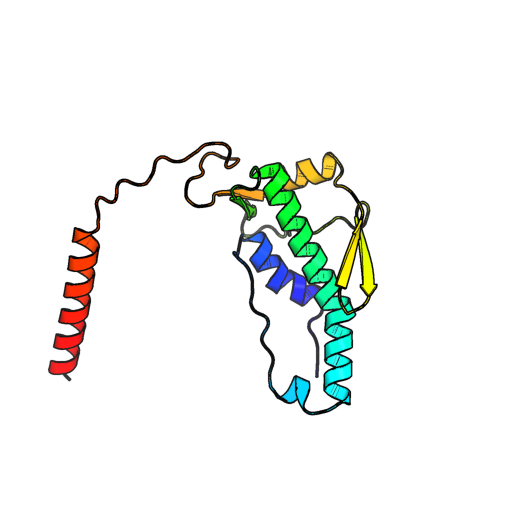 1
ATOM 619 C C . ALA A 1 82 ? -14.152 -9.101 -2.158 1.00 97.38 82 ALA A C 1
ATOM 621 O O . ALA A 1 82 ? -13.038 -9.234 -1.652 1.00 97.38 82 ALA A O 1
ATOM 622 N N . PRO A 1 83 ? -14.312 -8.368 -3.273 1.00 96.75 83 PRO A N 1
ATOM 623 C CA . PRO A 1 83 ? -13.202 -7.758 -4.004 1.00 96.75 83 PRO A CA 1
ATOM 624 C C . PRO A 1 83 ? -12.767 -6.432 -3.355 1.00 96.75 83 PRO A C 1
ATOM 626 O O . PRO A 1 83 ? -12.790 -5.368 -3.978 1.00 96.75 83 PRO A O 1
ATOM 629 N N . HIS A 1 84 ? -12.434 -6.464 -2.066 1.00 97.62 84 HIS A N 1
ATOM 630 C CA . HIS A 1 84 ? -11.924 -5.305 -1.335 1.00 97.62 84 HIS A CA 1
ATOM 631 C C . HIS A 1 84 ? -10.414 -5.427 -1.152 1.00 97.62 84 HIS A C 1
ATOM 633 O O . HIS A 1 84 ? -9.909 -6.463 -0.729 1.00 97.62 84 HIS A O 1
ATOM 639 N N . TYR A 1 85 ? -9.698 -4.357 -1.478 1.00 97.88 85 TYR A N 1
ATOM 640 C CA . TYR A 1 85 ? -8.242 -4.295 -1.429 1.00 97.88 85 TYR A CA 1
ATOM 641 C C . TYR A 1 85 ? -7.804 -3.087 -0.607 1.00 97.88 85 TYR A C 1
ATOM 643 O O . TYR A 1 85 ? -8.526 -2.090 -0.527 1.00 97.88 85 TYR A O 1
ATOM 651 N N . LEU A 1 86 ? -6.628 -3.190 0.009 1.00 97.44 86 LEU A N 1
ATOM 652 C CA . LEU A 1 86 ? -5.991 -2.080 0.71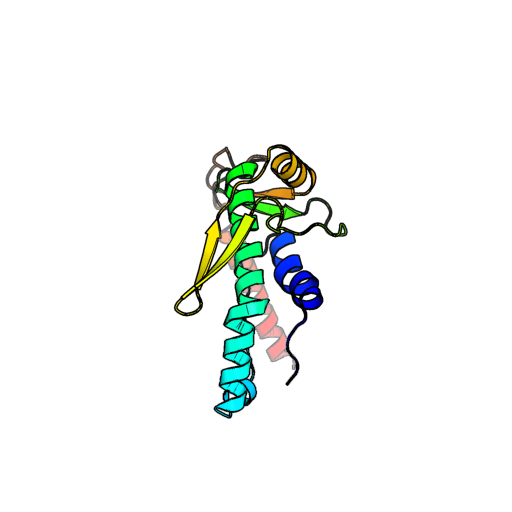1 1.00 97.44 86 LEU A CA 1
ATOM 653 C C . LEU A 1 86 ? -5.237 -1.227 -0.308 1.00 97.44 86 LEU A C 1
ATOM 655 O O . LEU A 1 86 ? -4.085 -1.508 -0.622 1.00 97.44 86 LEU A O 1
ATOM 659 N N . HIS A 1 87 ? -5.899 -0.201 -0.841 1.00 97.19 87 HIS A N 1
ATOM 660 C CA . HIS A 1 87 ? -5.285 0.781 -1.736 1.00 97.19 87 HIS A CA 1
ATOM 661 C C . HIS A 1 87 ? -5.573 2.204 -1.269 1.00 97.19 87 HIS A C 1
ATOM 663 O O . HIS A 1 87 ? -6.669 2.510 -0.796 1.00 97.19 87 HIS A O 1
ATOM 669 N N . LEU A 1 88 ? -4.593 3.082 -1.460 1.00 96.56 88 LEU A N 1
ATOM 670 C CA . LEU A 1 88 ? -4.766 4.521 -1.373 1.00 96.56 88 LEU A CA 1
ATOM 671 C C . LEU A 1 88 ? -5.689 4.998 -2.495 1.00 96.56 88 LEU A C 1
ATOM 673 O O . LEU A 1 88 ? -5.599 4.554 -3.643 1.00 96.56 88 LEU A O 1
ATOM 677 N N . SER A 1 89 ? -6.568 5.932 -2.155 1.00 94.50 89 SER A N 1
ATOM 678 C CA . SER A 1 89 ? -7.470 6.565 -3.110 1.00 94.50 89 SER A CA 1
ATOM 679 C C . SER A 1 89 ? -6.713 7.577 -3.961 1.00 94.50 89 SER A C 1
ATOM 681 O O . SER A 1 89 ? -6.078 8.490 -3.439 1.00 94.50 89 SER A O 1
ATOM 683 N N . ALA A 1 90 ? -6.823 7.453 -5.283 1.00 93.25 90 ALA A N 1
ATOM 684 C CA . ALA A 1 90 ? -6.180 8.367 -6.229 1.00 93.25 90 ALA A CA 1
ATOM 685 C C . ALA A 1 90 ? -6.721 9.810 -6.160 1.00 93.25 90 ALA A C 1
ATOM 687 O O . ALA A 1 90 ? -6.129 10.711 -6.743 1.00 93.25 90 ALA A O 1
ATOM 688 N N . ASN A 1 91 ? -7.846 10.030 -5.470 1.00 92.81 91 ASN A N 1
ATOM 689 C CA . ASN A 1 91 ? -8.419 11.363 -5.282 1.00 92.81 91 ASN A CA 1
ATOM 690 C C . ASN A 1 91 ? -7.791 12.116 -4.104 1.00 92.81 91 ASN A C 1
ATOM 692 O O . ASN A 1 91 ? -7.883 13.339 -4.055 1.00 92.81 91 ASN A O 1
ATOM 696 N N . SER A 1 92 ? -7.229 11.393 -3.134 1.00 94.12 92 SER A N 1
ATOM 697 C CA . SER A 1 92 ? -6.712 11.964 -1.889 1.00 94.12 92 SER A CA 1
ATOM 698 C C . SER A 1 92 ? -5.217 11.751 -1.693 1.00 94.12 92 SER A C 1
ATOM 700 O O . SER A 1 92 ? -4.621 12.455 -0.881 1.00 94.12 92 SER A O 1
ATOM 702 N N . TYR A 1 93 ? -4.612 10.834 -2.452 1.00 95.88 93 TYR A N 1
ATOM 703 C CA . TYR A 1 93 ? -3.190 10.527 -2.410 1.00 95.88 93 TYR A CA 1
ATOM 704 C C . TYR A 1 93 ? -2.513 10.693 -3.765 1.00 95.88 93 TYR A C 1
ATOM 706 O O . TYR A 1 93 ? -3.041 10.290 -4.802 1.00 95.88 93 TYR A O 1
ATOM 714 N N . HIS A 1 94 ? -1.277 11.182 -3.717 1.00 95.94 94 HIS A N 1
ATOM 715 C CA . HIS A 1 94 ? -0.364 11.239 -4.849 1.00 95.94 94 HIS A CA 1
ATOM 716 C C . HIS A 1 94 ? 0.893 10.435 -4.525 1.00 95.94 94 HIS A C 1
ATOM 718 O O . HIS A 1 94 ? 1.472 10.576 -3.447 1.00 95.94 94 HIS A O 1
ATOM 724 N N . ILE A 1 95 ? 1.292 9.568 -5.457 1.00 95.94 95 ILE A N 1
ATOM 725 C CA . ILE A 1 95 ? 2.503 8.750 -5.353 1.00 95.94 95 ILE A CA 1
ATOM 726 C C . ILE A 1 95 ? 3.410 9.130 -6.514 1.00 95.94 95 ILE A C 1
ATOM 728 O O . ILE A 1 95 ? 3.099 8.807 -7.666 1.00 95.94 95 ILE A O 1
ATOM 732 N N . GLU A 1 96 ? 4.521 9.786 -6.205 1.00 93.81 96 GLU A N 1
ATOM 733 C CA . GLU A 1 96 ? 5.456 10.320 -7.192 1.00 93.81 96 GLU A CA 1
ATOM 734 C C . GLU A 1 96 ? 6.863 9.752 -6.980 1.00 93.81 96 GLU A C 1
ATOM 736 O O . GLU A 1 96 ? 7.276 9.558 -5.836 1.00 93.81 96 GLU A O 1
ATOM 741 N N . PRO A 1 97 ? 7.627 9.478 -8.050 1.00 91.38 97 PRO A N 1
ATOM 742 C CA . PRO A 1 97 ? 9.029 9.099 -7.915 1.00 91.38 97 PRO A CA 1
ATOM 743 C C . PRO A 1 97 ? 9.836 10.230 -7.262 1.00 91.38 97 PRO A C 1
ATOM 745 O O . PRO A 1 97 ? 9.811 11.357 -7.753 1.00 91.38 97 PRO A O 1
ATOM 748 N N . SER A 1 98 ? 10.582 9.934 -6.196 1.00 87.00 98 SER A N 1
ATOM 749 C CA . SER A 1 98 ? 11.407 10.926 -5.479 1.00 87.00 98 SER A CA 1
ATOM 750 C C . SER A 1 98 ? 12.888 10.914 -5.880 1.00 87.00 98 SER A C 1
ATOM 752 O O . SER A 1 98 ? 13.629 11.816 -5.500 1.00 87.00 98 SER A O 1
ATOM 754 N N . GLY A 1 99 ? 13.318 9.928 -6.674 1.00 79.88 99 GLY A N 1
ATOM 755 C CA . GLY A 1 99 ? 14.727 9.682 -7.014 1.00 79.88 99 GLY A CA 1
ATOM 756 C C . GLY A 1 99 ? 15.187 8.309 -6.522 1.00 79.88 99 GLY A C 1
ATOM 757 O O . GLY A 1 99 ? 14.517 7.692 -5.705 1.00 79.88 99 GLY A O 1
ATOM 758 N N . ASP A 1 100 ? 16.271 7.775 -7.091 1.00 76.38 100 ASP A N 1
ATOM 759 C CA . ASP A 1 100 ? 16.926 6.519 -6.665 1.00 76.38 100 ASP A CA 1
ATOM 760 C C . ASP A 1 100 ? 16.044 5.256 -6.540 1.00 76.38 100 ASP A C 1
ATOM 762 O O . ASP A 1 100 ? 16.460 4.240 -5.991 1.00 76.38 100 ASP A O 1
ATOM 766 N N . GLY A 1 101 ? 14.859 5.259 -7.158 1.00 75.88 101 GLY A N 1
ATOM 767 C CA . GLY A 1 101 ? 13.911 4.141 -7.105 1.00 75.88 101 GLY A CA 1
ATOM 768 C C . GLY A 1 101 ? 12.932 4.203 -5.930 1.00 75.88 101 GLY A C 1
ATOM 769 O O . GLY A 1 101 ? 12.171 3.255 -5.742 1.00 75.88 101 GLY A O 1
ATOM 770 N N . GLU A 1 102 ? 12.925 5.305 -5.184 1.00 87.94 102 GLU A N 1
ATOM 771 C CA . GLU A 1 102 ? 11.960 5.585 -4.127 1.00 87.94 102 GLU A CA 1
ATOM 772 C C . GLU A 1 102 ? 10.734 6.354 -4.641 1.00 87.94 102 GLU A C 1
ATOM 774 O O . GLU A 1 102 ? 10.736 6.960 -5.721 1.00 87.94 102 GLU A O 1
ATOM 779 N N . PHE A 1 103 ? 9.669 6.314 -3.838 1.00 94.62 103 PHE A N 1
ATOM 780 C CA . PHE A 1 103 ? 8.403 6.983 -4.108 1.00 94.62 103 PHE A CA 1
ATOM 781 C C . PHE A 1 103 ? 7.988 7.818 -2.898 1.00 94.62 103 PHE A C 1
ATOM 783 O O . PHE A 1 103 ? 7.825 7.288 -1.798 1.00 94.62 103 PHE A O 1
ATOM 790 N N . ALA A 1 104 ? 7.756 9.108 -3.118 1.00 94.69 104 ALA A N 1
ATOM 791 C CA . ALA A 1 104 ? 7.127 9.980 -2.143 1.00 94.69 104 ALA A CA 1
ATOM 792 C C . ALA A 1 104 ? 5.607 9.799 -2.189 1.00 94.69 104 ALA A C 1
ATOM 794 O O . ALA A 1 104 ? 5.005 9.743 -3.265 1.00 94.69 104 ALA A O 1
ATOM 795 N N . VAL A 1 105 ? 4.985 9.738 -1.012 1.00 96.50 105 VAL A N 1
ATOM 796 C CA . VAL A 1 105 ? 3.528 9.693 -0.869 1.00 96.50 105 VAL A CA 1
ATOM 797 C C . VAL A 1 105 ? 3.061 10.939 -0.139 1.00 96.50 105 VAL A C 1
ATOM 799 O O . VAL A 1 105 ? 3.483 11.199 0.986 1.00 96.50 105 VAL A O 1
ATOM 802 N N . THR A 1 106 ? 2.161 11.692 -0.761 1.00 96.25 106 THR A N 1
ATOM 803 C CA . THR A 1 106 ? 1.497 12.847 -0.147 1.00 96.25 106 THR A CA 1
ATOM 804 C C . THR A 1 106 ? -0.011 12.642 -0.154 1.00 96.25 106 THR A C 1
ATOM 806 O O . THR A 1 106 ? -0.537 11.914 -0.998 1.00 96.25 106 THR A O 1
ATOM 809 N N . GLY A 1 107 ? -0.710 13.255 0.804 1.00 95.38 107 GLY A N 1
ATOM 810 C CA . GLY A 1 107 ? -2.162 13.141 0.926 1.00 95.38 107 GLY A CA 1
ATOM 811 C C . GLY A 1 107 ? -2.641 12.551 2.248 1.00 95.38 107 GLY A C 1
ATOM 812 O O . GLY A 1 107 ? -1.844 12.136 3.092 1.00 95.38 107 GLY A O 1
ATOM 813 N N . TRP A 1 108 ? -3.963 12.536 2.418 1.00 94.19 108 TRP A N 1
ATOM 814 C CA . TRP A 1 108 ? -4.636 12.152 3.662 1.00 94.19 108 TRP A CA 1
ATOM 815 C C . TRP A 1 108 ? -5.990 11.511 3.363 1.00 94.19 108 TRP A C 1
ATOM 817 O O . TRP A 1 108 ? -6.721 11.998 2.502 1.00 94.19 108 TRP A O 1
ATOM 827 N N . HIS A 1 109 ? -6.366 10.465 4.099 1.00 92.94 109 HIS A N 1
ATOM 828 C CA . HIS A 1 109 ? -7.695 9.873 3.955 1.00 92.94 109 HIS A CA 1
ATOM 829 C C . HIS A 1 109 ? -8.796 10.850 4.375 1.00 92.94 109 HIS A C 1
ATOM 831 O O . HIS A 1 109 ? -8.733 11.490 5.424 1.00 92.94 109 HIS A O 1
ATOM 837 N N . SER A 1 110 ? -9.861 10.895 3.581 1.00 93.50 110 SER A N 1
ATOM 838 C CA . SER A 1 110 ? -11.112 11.535 3.980 1.00 93.50 110 SER A CA 1
ATOM 839 C C . SER A 1 110 ? -11.879 10.678 4.993 1.00 93.50 110 SER A C 1
ATOM 841 O O . SER A 1 110 ? -11.764 9.450 5.011 1.00 93.50 110 SER A O 1
ATOM 843 N N . GLN A 1 111 ? -12.772 11.301 5.769 1.00 94.00 111 GLN A N 1
ATOM 844 C CA . GLN A 1 111 ? -13.643 10.584 6.711 1.00 94.00 111 GLN A CA 1
ATOM 845 C C . GLN A 1 111 ? -14.445 9.456 6.037 1.00 94.00 111 GLN A C 1
ATOM 847 O O . GLN A 1 111 ? -14.650 8.390 6.614 1.00 94.00 111 GLN A O 1
ATOM 852 N N . ARG A 1 112 ? -14.878 9.668 4.787 1.00 94.81 112 ARG A N 1
ATOM 853 C CA . ARG A 1 112 ? -15.619 8.665 4.012 1.00 94.81 112 ARG A CA 1
ATOM 854 C C . ARG A 1 112 ? -14.753 7.455 3.664 1.00 94.81 112 ARG A C 1
ATOM 856 O O . ARG A 1 112 ? -15.242 6.331 3.705 1.00 94.81 112 ARG A O 1
ATOM 863 N N . GLU A 1 113 ? -13.491 7.673 3.315 1.00 94.31 113 GLU A N 1
ATOM 864 C CA . GLU A 1 113 ? -12.545 6.593 3.013 1.00 94.31 113 GLU A CA 1
ATOM 865 C C . GLU A 1 113 ? -12.221 5.779 4.268 1.00 94.31 113 GLU A C 1
ATOM 867 O O . GLU A 1 113 ? -12.232 4.550 4.211 1.00 94.31 113 GLU A O 1
ATOM 872 N N . LEU A 1 114 ? -12.044 6.447 5.411 1.00 95.06 114 LEU A N 1
ATOM 873 C CA . LEU A 1 114 ? -11.861 5.793 6.710 1.00 95.06 114 LEU A CA 1
ATOM 874 C C . LEU A 1 114 ? -13.079 4.944 7.109 1.00 95.06 114 LEU A C 1
ATOM 876 O O . LEU A 1 114 ? -12.926 3.806 7.551 1.00 95.06 114 LEU A O 1
ATOM 880 N N . GLN A 1 115 ? -14.297 5.442 6.877 1.00 96.19 115 GLN A N 1
ATOM 881 C CA . GLN A 1 115 ? -15.526 4.674 7.105 1.00 96.19 115 GLN A CA 1
ATOM 882 C C . GLN A 1 115 ? -15.590 3.418 6.217 1.00 96.19 115 GLN A C 1
ATOM 884 O O . GLN A 1 115 ? -15.997 2.350 6.667 1.00 96.19 115 GLN A O 1
ATOM 889 N N . LEU A 1 116 ? -15.182 3.526 4.946 1.00 95.50 116 LEU A N 1
ATOM 890 C CA . LEU A 1 116 ? -15.135 2.377 4.040 1.00 95.50 116 LEU A CA 1
ATOM 891 C C . LEU A 1 116 ? -14.100 1.340 4.482 1.00 95.50 116 LEU A C 1
ATOM 893 O O . LEU A 1 116 ? -14.370 0.150 4.340 1.00 95.50 116 LEU A O 1
ATOM 897 N N . LEU A 1 117 ? -12.951 1.768 5.013 1.00 95.75 117 LEU A N 1
ATOM 898 C CA . LEU A 1 117 ? -11.973 0.857 5.611 1.00 95.75 117 LEU A CA 1
ATOM 899 C C . LEU A 1 117 ? -12.592 0.102 6.792 1.00 95.75 117 LEU A C 1
ATOM 901 O O . LEU A 1 117 ? -12.585 -1.128 6.778 1.00 95.75 117 LEU A O 1
ATOM 905 N N . ALA A 1 118 ? -13.207 0.816 7.741 1.00 96.94 118 ALA A N 1
ATOM 906 C CA . ALA A 1 118 ? -13.856 0.222 8.914 1.00 96.94 118 ALA A CA 1
ATOM 907 C C . ALA A 1 118 ? -14.954 -0.795 8.551 1.00 96.94 118 ALA A C 1
ATOM 909 O O . ALA A 1 118 ? -15.105 -1.817 9.210 1.00 96.94 118 ALA A O 1
ATOM 910 N N . ASN A 1 119 ? -15.695 -0.553 7.467 1.00 97.44 119 ASN A N 1
ATOM 911 C CA . ASN A 1 119 ? -16.762 -1.454 7.023 1.00 97.44 119 ASN A CA 1
ATOM 912 C C . ASN A 1 119 ? -16.259 -2.698 6.270 1.00 97.44 119 ASN A C 1
ATOM 914 O O . ASN A 1 119 ? -17.023 -3.639 6.076 1.00 97.44 119 ASN A O 1
ATOM 918 N N . ARG A 1 120 ? -15.024 -2.685 5.754 1.00 98.06 120 ARG A N 1
ATOM 919 C CA . ARG A 1 120 ? -14.503 -3.733 4.852 1.00 98.06 120 ARG A CA 1
ATOM 920 C C . ARG A 1 120 ? -13.402 -4.573 5.481 1.00 98.06 120 ARG A C 1
ATOM 922 O O . ARG A 1 120 ? -13.151 -5.688 5.018 1.00 98.06 120 ARG A O 1
ATOM 929 N N . PHE A 1 121 ? -12.750 -4.047 6.511 1.00 98.56 121 PHE A N 1
ATOM 930 C CA . PHE A 1 121 ? -11.623 -4.669 7.190 1.00 98.56 121 PHE A CA 1
ATOM 931 C C . PHE A 1 121 ? -11.884 -4.757 8.691 1.00 98.56 121 PHE A C 1
ATOM 933 O O . PHE A 1 121 ? -12.668 -3.991 9.244 1.00 98.56 121 PHE A O 1
ATOM 940 N N . ARG A 1 122 ? -11.245 -5.730 9.330 1.00 98.31 122 ARG A N 1
ATOM 941 C CA . ARG A 1 122 ? -11.193 -5.916 10.782 1.00 98.31 122 ARG A CA 1
ATOM 942 C C . ARG A 1 122 ? -9.746 -6.109 11.206 1.00 98.31 122 ARG A C 1
ATOM 944 O O . ARG A 1 122 ? -8.894 -6.393 10.363 1.00 98.31 122 ARG A O 1
ATOM 951 N N . CYS A 1 123 ? -9.478 -6.035 12.498 1.00 98.56 123 CYS A N 1
ATOM 952 C CA . CYS A 1 123 ? -8.134 -6.259 12.997 1.00 98.56 123 CYS A CA 1
ATOM 953 C C . CYS A 1 123 ? -7.812 -7.744 13.203 1.00 98.56 123 CYS A C 1
ATOM 955 O O . CYS A 1 123 ? -8.666 -8.576 13.525 1.00 98.56 123 CYS A O 1
ATOM 957 N N . HIS A 1 124 ? -6.540 -8.061 12.999 1.00 98.00 124 HIS A N 1
ATOM 958 C CA . HIS A 1 124 ? -5.856 -9.222 13.540 1.00 98.00 124 HIS A CA 1
ATOM 959 C C . HIS A 1 124 ? -4.693 -8.693 14.375 1.00 98.00 124 HIS A C 1
ATOM 961 O O . HIS A 1 124 ? -3.710 -8.188 13.822 1.00 98.00 124 HIS A O 1
ATOM 967 N N . CYS A 1 125 ? -4.853 -8.747 15.693 1.00 98.31 125 CYS A N 1
ATOM 968 C CA . CYS A 1 125 ? -3.912 -8.163 16.634 1.00 98.31 125 CYS A CA 1
ATOM 969 C C . CYS A 1 125 ? -2.589 -8.922 16.657 1.00 98.31 125 CYS A C 1
ATOM 971 O O . CYS A 1 125 ? -2.532 -10.126 16.397 1.00 98.31 125 CYS A O 1
ATOM 973 N N . TYR A 1 126 ? -1.512 -8.188 16.911 1.00 97.56 126 TYR A N 1
ATOM 974 C CA . TYR A 1 126 ? -0.216 -8.782 17.182 1.00 97.56 126 TYR A CA 1
ATOM 975 C C . TYR A 1 126 ? -0.212 -9.432 18.566 1.00 97.56 126 TYR A C 1
ATOM 977 O O . TYR A 1 126 ? -1.069 -9.162 19.405 1.00 97.56 126 TYR A O 1
ATOM 985 N N . GLN A 1 127 ? 0.768 -10.302 18.801 1.00 96.00 127 GLN A N 1
ATOM 986 C CA . GLN A 1 127 ? 0.908 -11.001 20.072 1.00 96.00 127 GLN A CA 1
ATOM 987 C C . GLN A 1 127 ? 0.971 -10.007 21.244 1.00 96.00 127 GLN A C 1
ATOM 989 O O . GLN A 1 127 ? 1.763 -9.066 21.213 1.00 96.00 127 GLN A O 1
ATOM 994 N N . GLY A 1 128 ? 0.154 -10.247 22.274 1.00 95.94 128 GLY A N 1
ATOM 995 C CA . GLY A 1 128 ? 0.049 -9.389 23.458 1.00 95.94 128 GLY A CA 1
ATOM 996 C C . GLY A 1 128 ? -1.020 -8.298 23.365 1.00 95.94 128 GLY A C 1
ATOM 997 O O . GLY A 1 128 ? -1.206 -7.568 24.336 1.00 95.94 128 GLY A O 1
ATOM 998 N N . TYR A 1 129 ? -1.746 -8.201 22.248 1.00 97.50 129 TYR A N 1
ATOM 999 C CA . TYR A 1 129 ? -2.841 -7.250 22.060 1.00 97.50 129 TYR A CA 1
ATOM 1000 C C . TYR A 1 129 ? -4.154 -7.960 21.748 1.00 97.50 129 TYR A C 1
ATOM 1002 O O . TYR A 1 129 ? -4.170 -8.961 21.037 1.00 97.50 129 TYR A O 1
ATOM 1010 N N . GLY A 1 130 ? -5.258 -7.395 22.229 1.00 95.75 130 GLY A N 1
ATOM 1011 C CA . GLY A 1 130 ? -6.596 -7.953 22.080 1.00 95.75 130 GLY A CA 1
ATOM 1012 C C . GLY A 1 130 ? -7.664 -6.893 21.836 1.00 95.75 130 GLY A C 1
ATOM 1013 O O . GLY A 1 130 ? -7.392 -5.700 21.702 1.00 95.75 130 GLY A O 1
ATOM 1014 N N . GLY A 1 131 ? -8.912 -7.353 21.772 1.00 96.06 131 GLY A N 1
ATOM 1015 C CA . GLY A 1 131 ? -10.060 -6.516 21.427 1.00 96.06 131 GLY A CA 1
ATOM 1016 C C . GLY A 1 131 ? -10.258 -6.359 19.917 1.00 96.06 131 GLY A C 1
ATOM 1017 O O . GLY A 1 131 ? -9.417 -6.736 19.102 1.00 96.06 131 GLY A O 1
ATOM 1018 N N . GLU A 1 132 ? -11.402 -5.799 19.523 1.00 96.06 132 GLU A N 1
ATOM 1019 C CA . GLU A 1 132 ? -11.753 -5.612 18.106 1.00 96.06 132 GLU A CA 1
ATOM 1020 C C . GLU A 1 132 ? -10.794 -4.643 17.390 1.00 96.06 132 GLU A C 1
ATOM 1022 O O . GLU A 1 132 ? -10.575 -4.759 16.183 1.00 96.06 132 GLU A O 1
ATOM 1027 N N . ARG A 1 133 ? -10.198 -3.711 18.148 1.00 97.44 133 ARG A N 1
ATOM 1028 C CA . ARG A 1 133 ? -9.312 -2.644 17.660 1.00 97.44 133 ARG A CA 1
ATOM 1029 C C . ARG A 1 133 ? -7.862 -2.769 18.128 1.00 97.44 133 ARG A C 1
ATOM 1031 O O . ARG A 1 133 ? -7.087 -1.844 17.901 1.00 97.44 133 ARG A O 1
ATOM 1038 N N . CYS A 1 134 ? -7.484 -3.884 18.756 1.00 98.00 134 CYS A N 1
ATOM 1039 C CA . CYS A 1 134 ? -6.139 -4.081 19.316 1.00 98.00 134 CYS A CA 1
ATOM 1040 C C . CYS A 1 134 ? -5.737 -2.986 20.322 1.00 98.00 134 CYS A C 1
ATOM 1042 O O . CYS A 1 134 ? -4.590 -2.537 20.370 1.00 98.00 134 CYS A O 1
ATOM 1044 N N . ASP A 1 135 ? -6.716 -2.515 21.091 1.00 96.88 135 ASP A N 1
ATOM 1045 C CA . ASP A 1 135 ? -6.608 -1.431 22.065 1.00 96.88 135 ASP A CA 1
ATOM 1046 C C . ASP A 1 135 ? -6.496 -1.936 23.511 1.00 96.88 135 ASP A C 1
ATOM 1048 O O . ASP A 1 135 ? -6.277 -1.141 24.427 1.00 96.88 135 ASP A O 1
ATOM 1052 N N . SER A 1 136 ? -6.592 -3.250 23.726 1.00 96.44 136 SER A N 1
ATOM 1053 C CA . SER A 1 136 ? -6.328 -3.887 25.013 1.00 96.44 136 SER A CA 1
ATOM 1054 C C . SER A 1 136 ? -5.064 -4.743 24.972 1.00 96.44 136 SER A C 1
ATOM 1056 O O . SER A 1 136 ? -4.620 -5.183 23.912 1.00 96.44 136 SER A O 1
ATOM 1058 N N . LEU A 1 137 ? -4.475 -4.975 26.146 1.00 94.69 137 LEU A N 1
ATOM 1059 C CA . LEU A 1 137 ? -3.394 -5.940 26.315 1.00 94.69 137 LEU A CA 1
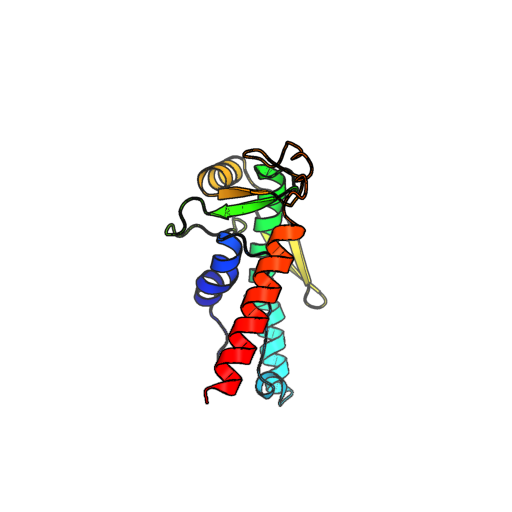ATOM 1060 C C . LEU A 1 137 ? -3.994 -7.310 26.620 1.00 94.69 137 LEU A C 1
ATOM 1062 O O . LEU A 1 137 ? -4.834 -7.434 27.516 1.00 94.69 137 LEU A O 1
ATOM 1066 N N . GLU A 1 138 ? -3.546 -8.332 25.900 1.00 86.19 138 GLU A N 1
ATOM 1067 C CA . GLU A 1 138 ? -3.840 -9.708 26.281 1.00 86.19 138 GLU A CA 1
ATOM 1068 C C . GLU A 1 138 ? -2.911 -10.126 27.425 1.00 86.19 138 GLU A C 1
ATOM 1070 O O . GLU A 1 138 ? -1.709 -9.833 27.382 1.00 86.19 138 GLU A O 1
ATOM 1075 N N . PRO A 1 139 ? -3.440 -10.796 28.467 1.00 78.19 139 PRO A N 1
ATOM 1076 C CA . PRO A 1 139 ? -2.584 -11.388 29.475 1.00 78.19 139 PRO A CA 1
ATOM 1077 C C . PRO A 1 139 ? -1.623 -12.372 28.795 1.00 78.19 139 PRO A C 1
ATOM 1079 O O . PRO A 1 139 ? -2.017 -13.038 27.834 1.00 78.19 139 PRO A O 1
ATOM 1082 N N . PRO A 1 140 ? -0.367 -12.474 29.263 1.00 72.75 140 PRO A N 1
ATOM 1083 C CA . PRO A 1 140 ? 0.555 -13.463 28.730 1.00 72.75 140 PRO A CA 1
ATOM 1084 C C . PRO A 1 140 ? -0.096 -14.844 28.820 1.00 72.75 140 PRO A C 1
ATOM 1086 O O . PRO A 1 140 ? -0.591 -15.215 29.884 1.00 72.75 140 PRO A O 1
ATOM 1089 N N . GLU A 1 141 ? -0.114 -15.584 27.708 1.00 65.62 141 GLU A N 1
ATOM 1090 C CA . GLU A 1 141 ? -0.548 -16.979 27.721 1.00 65.62 141 GLU A CA 1
ATOM 1091 C C . GLU A 1 141 ? 0.289 -17.719 28.773 1.00 65.62 141 GLU A C 1
ATOM 1093 O O . GLU A 1 141 ? 1.504 -17.879 28.614 1.00 65.62 141 GLU A O 1
ATOM 1098 N N . GLU A 1 142 ? -0.343 -18.155 29.865 1.00 57.06 142 GLU A N 1
ATOM 1099 C CA . GLU A 1 142 ? 0.273 -19.108 30.777 1.00 57.06 142 GLU A CA 1
ATOM 1100 C C . GLU A 1 142 ? 0.583 -20.356 29.950 1.00 57.06 142 GLU A C 1
ATOM 1102 O O . GLU A 1 142 ? -0.309 -21.036 29.443 1.00 57.06 142 GLU A O 1
ATOM 1107 N N . THR A 1 143 ? 1.868 -20.622 29.720 1.00 52.62 143 THR A N 1
ATOM 1108 C CA . THR A 1 143 ? 2.330 -21.770 28.941 1.00 52.62 143 THR A CA 1
ATOM 1109 C C . THR A 1 143 ? 2.009 -23.070 29.673 1.00 52.62 143 THR A C 1
ATOM 1111 O O . THR A 1 143 ? 2.885 -23.683 30.277 1.00 52.62 143 THR A O 1
ATOM 1114 N N . GLU A 1 144 ? 0.772 -23.543 29.575 1.00 51.66 144 GLU A N 1
ATOM 1115 C CA . GLU A 1 144 ? 0.354 -24.819 30.159 1.00 51.66 144 GLU A CA 1
ATOM 1116 C C . GLU A 1 144 ? 0.705 -26.031 29.268 1.00 51.66 144 GLU A C 1
ATOM 1118 O O . GLU A 1 144 ? 0.258 -27.141 29.518 1.00 51.66 144 GLU A O 1
ATOM 1123 N N . ASN A 1 145 ? 1.527 -25.874 28.217 1.00 50.56 145 ASN A N 1
ATOM 1124 C CA . ASN A 1 145 ? 1.738 -26.937 27.218 1.00 50.56 145 ASN A CA 1
ATOM 1125 C C . ASN A 1 145 ? 3.183 -27.136 26.727 1.00 50.56 145 ASN A C 1
ATOM 1127 O O . ASN A 1 145 ? 3.409 -27.601 25.606 1.00 50.56 145 ASN A O 1
ATOM 1131 N N . ALA A 1 146 ? 4.189 -26.874 27.566 1.00 53.19 146 ALA A N 1
ATOM 1132 C CA . ALA A 1 146 ? 5.548 -27.354 27.283 1.00 53.19 146 ALA A CA 1
ATOM 1133 C C . ALA A 1 146 ? 5.629 -28.899 27.312 1.00 53.19 146 ALA A C 1
ATOM 1135 O O . ALA A 1 146 ? 6.329 -29.494 26.494 1.00 53.19 146 ALA A O 1
ATOM 1136 N N . ALA A 1 147 ? 4.859 -29.554 28.190 1.00 53.16 147 ALA A N 1
ATOM 1137 C CA . ALA A 1 147 ? 4.852 -31.013 28.338 1.00 53.16 147 ALA A CA 1
ATOM 1138 C C . ALA A 1 147 ? 4.106 -31.753 27.206 1.00 53.16 147 ALA A C 1
ATOM 1140 O O . ALA A 1 147 ? 4.493 -32.855 26.820 1.00 53.16 147 ALA A O 1
ATOM 1141 N N . LEU A 1 148 ? 3.061 -31.149 26.626 1.00 52.03 148 LEU A N 1
ATOM 1142 C CA . LEU A 1 148 ? 2.277 -31.779 25.556 1.00 52.03 148 LEU A CA 1
ATOM 1143 C C . LEU A 1 148 ? 3.008 -31.737 24.199 1.00 52.03 148 LEU A C 1
ATOM 1145 O O . LEU A 1 148 ? 2.901 -32.660 23.391 1.00 52.03 148 LEU A O 1
ATOM 1149 N N . ARG A 1 149 ? 3.810 -30.689 23.955 1.00 52.78 149 ARG A N 1
ATOM 1150 C CA . ARG A 1 149 ? 4.623 -30.554 22.732 1.00 52.78 149 ARG A CA 1
ATOM 1151 C C . ARG A 1 149 ? 5.781 -31.551 22.684 1.00 52.78 149 ARG A C 1
ATOM 1153 O O . ARG A 1 149 ? 6.040 -32.116 21.624 1.00 52.78 149 ARG A O 1
ATOM 1160 N N . THR A 1 150 ? 6.451 -31.807 23.808 1.00 53.97 150 THR A N 1
ATOM 1161 C CA . THR A 1 150 ? 7.520 -32.818 23.887 1.00 53.97 150 THR A CA 1
ATOM 1162 C C . THR A 1 150 ? 6.980 -34.234 23.703 1.00 53.97 150 THR A C 1
ATOM 1164 O O . THR A 1 150 ? 7.590 -35.010 22.969 1.00 53.97 150 THR A O 1
ATOM 1167 N N . ALA A 1 151 ? 5.812 -34.550 24.273 1.00 55.91 151 ALA A N 1
ATOM 1168 C CA . ALA A 1 151 ? 5.156 -35.845 24.080 1.00 55.91 151 ALA A CA 1
ATOM 1169 C C . ALA A 1 151 ? 4.763 -36.090 22.610 1.00 55.91 151 ALA A C 1
ATOM 1171 O O . ALA A 1 151 ? 5.055 -37.154 22.062 1.00 55.91 151 ALA A O 1
ATOM 1172 N N . ASN A 1 152 ? 4.182 -35.086 21.941 1.00 59.19 152 ASN A N 1
ATOM 1173 C CA . ASN A 1 152 ? 3.797 -35.193 20.531 1.00 59.19 152 ASN A CA 1
ATOM 1174 C C . ASN A 1 152 ? 5.010 -35.278 19.588 1.00 59.19 152 ASN A C 1
ATOM 1176 O O . ASN A 1 152 ? 4.987 -36.064 18.642 1.00 59.19 152 ASN A O 1
ATOM 1180 N N . SER A 1 153 ? 6.092 -34.538 19.862 1.00 62.34 153 SER A N 1
ATOM 1181 C CA . SER A 1 153 ? 7.344 -34.649 19.095 1.00 62.34 153 SER A CA 1
ATOM 1182 C C . SER A 1 153 ? 8.003 -36.019 19.258 1.00 62.34 153 SER A C 1
ATOM 1184 O O . SER A 1 153 ? 8.433 -36.611 18.271 1.00 62.34 153 SER A O 1
ATOM 1186 N N . ALA A 1 154 ? 8.059 -36.554 20.482 1.00 67.06 154 ALA A N 1
ATOM 1187 C CA . ALA A 1 154 ? 8.627 -37.877 20.727 1.00 67.06 154 ALA A CA 1
ATOM 1188 C C . ALA A 1 154 ? 7.802 -38.978 20.043 1.00 67.06 154 ALA A C 1
ATOM 1190 O O . ALA A 1 154 ? 8.37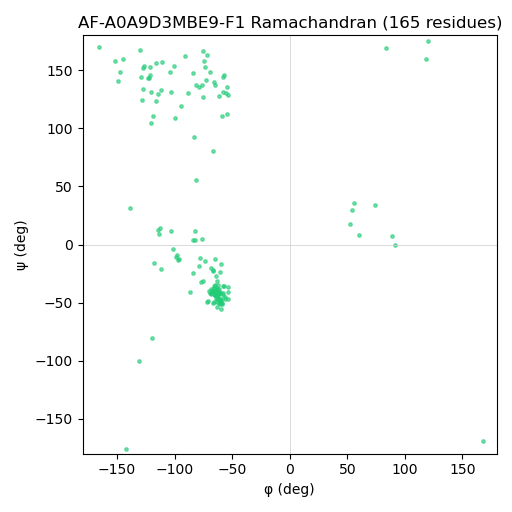4 -39.851 19.395 1.00 67.06 154 ALA A O 1
ATOM 1191 N N . ALA A 1 155 ? 6.468 -38.903 20.109 1.00 68.25 155 ALA A N 1
ATOM 1192 C CA . ALA A 1 155 ? 5.585 -39.848 19.429 1.00 68.25 155 ALA A CA 1
ATOM 1193 C C . ALA A 1 155 ? 5.763 -39.819 17.901 1.00 68.25 155 ALA A C 1
ATOM 1195 O O . ALA A 1 155 ? 5.807 -40.876 17.275 1.00 68.25 155 ALA A O 1
ATOM 1196 N N . PHE A 1 156 ? 5.922 -38.632 17.303 1.00 68.00 156 PHE A N 1
ATOM 1197 C CA . PHE A 1 156 ? 6.126 -38.478 15.858 1.00 68.00 156 PHE A CA 1
ATOM 1198 C C . PHE A 1 156 ? 7.486 -39.024 15.400 1.00 68.00 156 PHE A C 1
ATOM 1200 O O . PHE A 1 156 ? 7.564 -39.722 14.389 1.00 68.00 156 PHE A O 1
ATOM 1207 N N . VAL A 1 157 ? 8.550 -38.768 16.171 1.00 70.81 157 VAL A N 1
ATOM 1208 C CA . VAL A 1 157 ? 9.891 -39.319 15.911 1.00 70.81 157 VAL A CA 1
ATOM 1209 C C . VAL A 1 157 ? 9.895 -40.838 16.066 1.00 70.81 157 VAL A C 1
ATOM 1211 O O . VAL A 1 157 ? 10.434 -41.528 15.207 1.00 70.81 157 VAL A O 1
ATOM 1214 N N . VAL A 1 158 ? 9.252 -41.373 17.108 1.00 73.31 158 VAL A N 1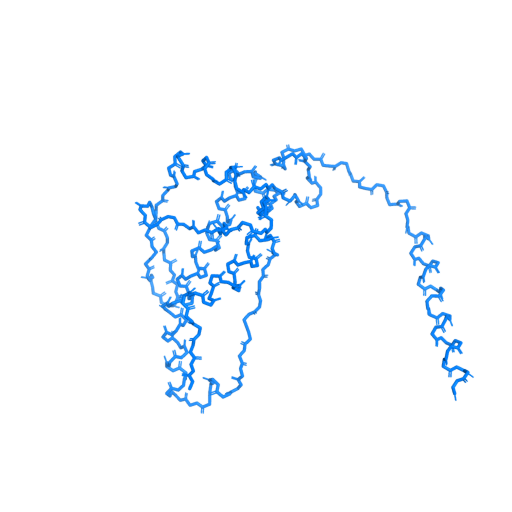
ATOM 1215 C CA . VAL A 1 158 ? 9.126 -42.822 17.297 1.00 73.31 158 VAL A CA 1
ATOM 1216 C C . VAL A 1 158 ? 8.371 -43.443 16.123 1.00 73.31 158 VAL A C 1
ATOM 1218 O O . VAL A 1 158 ? 8.917 -44.358 15.524 1.00 73.31 158 VAL A O 1
ATOM 1221 N N . MET A 1 159 ? 7.209 -42.908 15.718 1.00 73.75 159 MET A N 1
ATOM 1222 C CA . MET A 1 159 ? 6.448 -43.364 14.537 1.00 73.75 159 MET A CA 1
ATOM 1223 C C . MET A 1 159 ? 7.292 -43.382 13.256 1.00 73.75 159 MET A C 1
ATOM 1225 O O . MET A 1 159 ? 7.307 -44.387 12.547 1.00 73.75 159 MET A O 1
ATOM 1229 N N . LEU A 1 160 ? 8.036 -42.306 12.981 1.00 69.12 160 LEU A N 1
ATOM 1230 C CA . LEU A 1 160 ? 8.950 -42.233 11.838 1.00 69.12 160 LEU A CA 1
ATOM 1231 C C . LEU A 1 160 ? 10.033 -43.313 11.903 1.00 69.12 160 LEU A C 1
ATOM 1233 O O . LEU A 1 160 ? 10.338 -43.926 10.883 1.00 69.12 160 LEU A O 1
ATOM 1237 N N . LEU A 1 161 ? 10.602 -43.580 13.079 1.00 71.56 161 LEU A N 1
ATOM 1238 C CA . LEU A 1 161 ? 11.586 -44.649 13.240 1.00 71.56 161 LEU A CA 1
ATOM 1239 C C . LEU A 1 161 ? 10.962 -46.026 12.977 1.00 71.56 161 LEU A C 1
ATOM 1241 O O . LEU A 1 161 ? 11.560 -46.807 12.246 1.00 71.56 161 LEU A O 1
ATOM 1245 N N . ILE A 1 162 ? 9.753 -46.315 13.478 1.00 73.62 162 ILE A N 1
ATOM 1246 C CA . ILE A 1 162 ? 9.110 -47.622 13.234 1.00 73.62 162 ILE A CA 1
ATOM 1247 C C . ILE A 1 162 ? 8.772 -47.818 11.750 1.00 73.62 162 ILE A C 1
ATOM 1249 O O . ILE A 1 162 ? 8.998 -48.901 11.220 1.00 73.62 162 ILE A O 1
ATOM 1253 N N . LEU A 1 163 ? 8.291 -46.778 11.054 1.00 68.44 163 LEU A N 1
ATOM 1254 C CA . LEU A 1 163 ? 8.021 -46.857 9.611 1.00 68.44 163 LEU A CA 1
ATOM 1255 C C . LEU A 1 163 ? 9.287 -47.134 8.785 1.00 68.44 163 LEU A C 1
ATOM 1257 O O . LEU A 1 163 ? 9.209 -47.858 7.799 1.00 68.44 163 LEU A O 1
ATOM 1261 N N . ASN A 1 164 ? 10.445 -46.609 9.196 1.00 63.38 164 ASN A N 1
ATOM 1262 C CA . ASN A 1 164 ? 11.721 -46.867 8.519 1.00 63.38 164 ASN A CA 1
ATOM 1263 C C . ASN A 1 164 ? 12.336 -48.243 8.847 1.00 63.38 164 ASN A C 1
ATOM 1265 O O . ASN A 1 164 ? 13.291 -48.634 8.189 1.00 63.38 164 ASN A O 1
ATOM 1269 N N . PHE A 1 165 ? 11.825 -48.967 9.849 1.00 65.62 165 PHE A N 1
ATOM 1270 C CA . PHE A 1 165 ? 12.251 -50.338 10.174 1.00 65.62 165 PHE A CA 1
ATOM 1271 C C . PHE A 1 165 ? 11.352 -51.421 9.552 1.00 65.62 165 PHE A C 1
ATOM 1273 O O . PHE A 1 165 ? 11.708 -52.598 9.588 1.00 65.62 165 PHE A O 1
ATOM 1280 N N . ILE A 1 166 ? 10.178 -51.044 9.032 1.00 62.94 166 ILE A N 1
ATOM 1281 C CA . ILE A 1 166 ? 9.192 -51.963 8.432 1.00 62.94 166 ILE A CA 1
ATOM 1282 C C . ILE A 1 166 ? 9.287 -51.985 6.888 1.00 62.94 166 ILE A C 1
ATOM 1284 O O . ILE A 1 166 ? 8.707 -52.868 6.257 1.00 62.94 166 ILE A O 1
ATOM 1288 N N . ILE A 1 167 ? 10.039 -51.059 6.281 1.00 51.31 167 ILE A N 1
ATOM 1289 C CA . ILE A 1 167 ? 10.407 -51.046 4.850 1.00 51.31 167 ILE A CA 1
ATOM 1290 C C . ILE A 1 167 ? 11.815 -51.621 4.698 1.00 51.31 167 ILE A C 1
ATOM 1292 O O . ILE A 1 167 ? 12.016 -52.420 3.756 1.00 51.31 167 ILE A O 1
#

InterPro domains:
  IPR013785 Aldolase-type TIM barrel [G3DSA:3.20.20.70] (1-145)
  IPR017853 Glycoside hydrolase superfa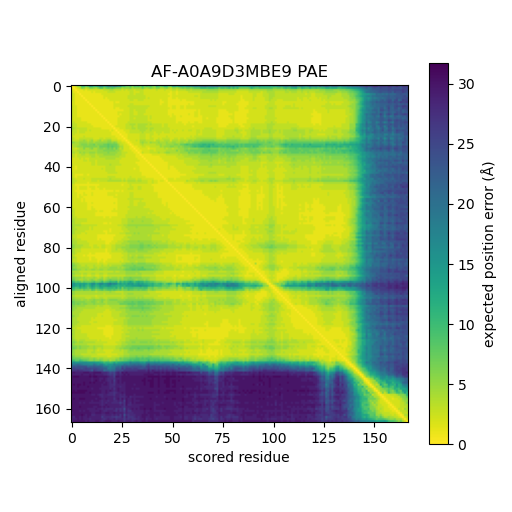mily [SSF51445] (2-56)
  IPR018155 Hyaluronidase [PF01630] (2-136)
  IPR018155 Hyaluronidase [PTHR11769] (2-142)

Radius of gyration: 21.97 Å; Cα contacts (8 Å, |Δi|>4): 201; chains: 1; bounding box: 39×65×53 Å

Organism: Anguilla anguilla (NCBI:txid7936)

Sequence (167 aa):
MAFLSTKDLIHTIGESAALGAAGFVIWGDLNLTSSRHNCSRVKSFLGSRLGQYITNVTRAAEVCSDFLCQSNGRCVRQDPRAPHYLHLSANSYHIEPSGDGEFAVTGWHSQRELQLLANRFRCHCYQGYGGERCDSLEPPEETENAALRTANSAAFVVMLLILNFII